Protein AF-A0A1I2QJT6-F1 (afdb_monomer)

Foldseek 3Di:
DPDAVLCVVVVVLVPDLALVVLLVVLLVCPPDDLSNLLSSLLSNLLSQLVVLQDPDQDVVSLVSSLVSLVVSLVSSCVSNVNPVSSNVNSVVLSVQLVVVQVVQDDPPDGTDHSVVSSVRSSVVSRVVSVVVVVVVVVVPD

Sequence (141 aa):
MKPLPHTTLVPELSACATWQEVCNFVDISRGAGTTAWTCAAQYAMVLAARNAVGTTNYFEDALQVVNSLARAKAEIDIVSWHANHVIAETQYLLRAAQDFLDQNTIACNEWPRPQEIADEVENIARRRAAGNLAVSTLKIR

Secondary structure (DSSP, 8-state):
-PPPHHHHHSGGGGG--SHHHHHHHHHHTTT--HHHHHHHHHHHHHHHHHHT--SS-SHHHHHHHHHHHHHHHHHHHHHTTT-HHHHHHHHHHHHHHHHHHHHH-BTTTB---HHHHHHHHHHHHHHHHHHHHHHHHHT--

pLDDT: mean 87.2, std 13.42, range [38.56, 98.56]

Radius of gyration: 15.17 Å; Cα contacts (8 Å, |Δi|>4): 174; chains: 1; bounding box: 45×30×40 Å

Nearest PDB structures (foldseek):
  6m7f-assembly1_A  TM=2.509E-01  e=6.867E+00  Streptomyces clavuligerus

Mean predicted aligned error: 5.65 Å

Structure (mmCIF, N/CA/C/O backbone):
data_AF-A0A1I2QJT6-F1
#
_entry.id   AF-A0A1I2QJT6-F1
#
loop_
_atom_site.group_PDB
_atom_site.id
_atom_site.type_symbol
_atom_site.label_atom_id
_atom_site.label_alt_id
_atom_site.label_comp_id
_atom_site.label_asym_id
_atom_site.label_entity_id
_atom_site.label_seq_id
_atom_site.p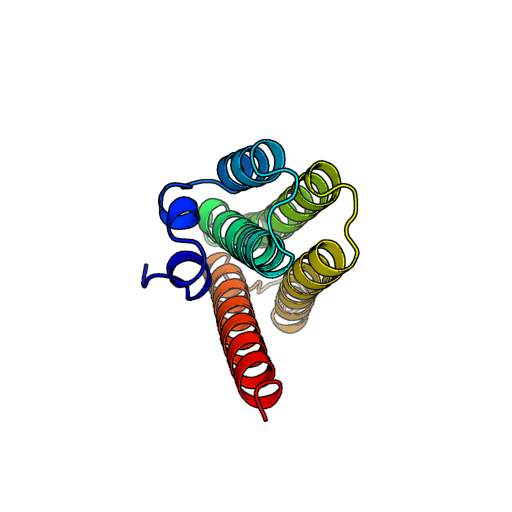dbx_PDB_ins_code
_atom_site.Cartn_x
_atom_site.Cartn_y
_atom_site.Cartn_z
_atom_site.occupancy
_atom_site.B_iso_or_equiv
_atom_site.auth_seq_id
_atom_site.auth_comp_id
_atom_site.auth_asym_id
_atom_site.auth_atom_id
_atom_site.pdbx_PDB_model_num
ATOM 1 N N . MET A 1 1 ? 10.801 8.427 10.732 1.00 55.34 1 MET A N 1
ATOM 2 C CA . MET A 1 1 ? 10.635 7.084 10.131 1.00 55.34 1 MET A CA 1
ATOM 3 C C . MET A 1 1 ? 12.010 6.581 9.710 1.00 55.34 1 MET A C 1
ATOM 5 O O . MET A 1 1 ? 12.756 7.365 9.135 1.00 55.34 1 MET A O 1
ATOM 9 N N . LYS A 1 2 ? 12.404 5.343 10.039 1.00 63.03 2 LYS A N 1
ATOM 10 C CA . LYS A 1 2 ? 13.669 4.792 9.513 1.00 63.03 2 LYS A CA 1
ATOM 11 C C . LYS A 1 2 ? 13.529 4.620 7.993 1.00 63.03 2 LYS A C 1
ATOM 13 O O . LYS A 1 2 ? 12.459 4.177 7.572 1.00 63.03 2 LYS A O 1
ATOM 18 N N . PRO A 1 3 ? 14.559 4.905 7.179 1.00 66.81 3 PRO A N 1
ATOM 19 C CA . PRO A 1 3 ? 14.480 4.686 5.738 1.00 66.81 3 PRO A CA 1
ATOM 20 C C . PRO A 1 3 ? 14.078 3.237 5.436 1.00 66.81 3 PRO A C 1
ATOM 22 O O . PRO A 1 3 ? 14.465 2.292 6.142 1.00 66.81 3 PRO A O 1
ATOM 25 N N . LEU A 1 4 ? 13.206 3.068 4.445 1.00 74.69 4 LEU A N 1
ATOM 26 C CA . LEU A 1 4 ? 12.780 1.749 3.997 1.00 74.69 4 LEU A CA 1
ATOM 27 C C . LEU A 1 4 ? 13.851 1.173 3.067 1.00 74.69 4 LEU A C 1
ATOM 29 O O . LEU A 1 4 ? 14.447 1.928 2.306 1.00 74.69 4 LEU A O 1
ATOM 33 N N . PRO A 1 5 ? 14.088 -0.149 3.064 1.00 74.75 5 PRO A N 1
ATOM 34 C CA . PRO A 1 5 ? 15.087 -0.744 2.174 1.00 74.75 5 PRO A CA 1
ATOM 35 C C . PRO A 1 5 ? 14.844 -0.395 0.694 1.00 74.75 5 PRO A C 1
ATOM 37 O O . PRO A 1 5 ? 15.789 -0.193 -0.061 1.00 74.75 5 PRO A O 1
ATOM 40 N N . HIS A 1 6 ? 13.576 -0.231 0.305 1.00 78.56 6 HIS A N 1
ATOM 41 C CA . HIS A 1 6 ? 13.148 0.206 -1.027 1.00 78.56 6 HIS A CA 1
ATOM 42 C C . HIS A 1 6 ? 13.781 1.535 -1.456 1.00 78.56 6 HIS A C 1
ATOM 44 O O . HIS A 1 6 ? 14.255 1.642 -2.582 1.00 78.56 6 HIS A O 1
ATOM 50 N N . THR A 1 7 ? 13.853 2.522 -0.554 1.00 72.44 7 THR A N 1
ATOM 51 C CA . THR A 1 7 ? 14.442 3.838 -0.853 1.00 72.44 7 THR A CA 1
ATOM 52 C C . THR A 1 7 ? 15.966 3.794 -0.895 1.00 72.44 7 THR A C 1
ATOM 54 O O . THR A 1 7 ? 16.595 4.738 -1.343 1.00 72.44 7 THR A O 1
ATOM 57 N N . THR A 1 8 ? 16.593 2.723 -0.407 1.00 78.25 8 THR A N 1
ATOM 58 C CA . THR A 1 8 ? 18.036 2.504 -0.578 1.00 78.25 8 THR A CA 1
ATOM 59 C C . THR A 1 8 ? 18.342 1.889 -1.943 1.00 78.25 8 THR A C 1
ATOM 61 O O . THR A 1 8 ? 19.376 2.193 -2.527 1.00 78.25 8 THR A O 1
ATOM 64 N N . LEU A 1 9 ? 17.446 1.041 -2.458 1.00 78.06 9 LEU A N 1
ATOM 65 C CA . LEU A 1 9 ? 17.585 0.408 -3.774 1.00 78.06 9 LEU A CA 1
ATOM 66 C C . LEU A 1 9 ? 17.176 1.330 -4.923 1.00 78.06 9 LEU A C 1
ATOM 68 O O . LEU A 1 9 ? 17.734 1.227 -6.011 1.00 78.06 9 LEU A O 1
ATOM 72 N N . VAL A 1 10 ? 16.216 2.219 -4.672 1.00 84.62 10 VAL A N 1
ATOM 73 C CA . VAL A 1 10 ? 15.754 3.249 -5.606 1.00 84.62 10 VAL A CA 1
ATOM 74 C C . VAL A 1 10 ? 15.732 4.584 -4.851 1.00 84.62 10 VAL A C 1
ATOM 76 O O . VAL A 1 10 ? 14.716 4.923 -4.234 1.00 84.62 10 VAL A O 1
ATOM 79 N N . PRO A 1 11 ? 16.862 5.313 -4.810 1.00 86.12 11 PRO A N 1
ATOM 80 C CA . PRO A 1 11 ? 17.005 6.551 -4.042 1.00 86.12 11 PRO A CA 1
ATOM 81 C C . PRO A 1 11 ? 15.946 7.609 -4.351 1.00 86.12 11 PRO A C 1
ATOM 83 O O . PRO A 1 11 ? 15.500 8.315 -3.449 1.00 86.12 11 PRO A O 1
ATOM 86 N N . GLU A 1 12 ? 15.496 7.684 -5.600 1.00 88.56 12 GLU A N 1
ATOM 87 C CA . GLU A 1 12 ? 14.498 8.637 -6.085 1.00 88.56 12 GLU A CA 1
ATOM 88 C C . GLU A 1 12 ? 13.152 8.486 -5.367 1.00 88.56 12 GLU A C 1
ATOM 90 O O . GLU A 1 12 ? 12.449 9.475 -5.163 1.00 88.56 12 GLU A O 1
ATOM 95 N N . LEU A 1 13 ? 12.820 7.276 -4.895 1.00 89.19 13 LEU A N 1
ATOM 96 C CA . LEU A 1 13 ? 11.604 7.049 -4.114 1.00 89.19 13 LEU A CA 1
ATOM 97 C C . LEU A 1 13 ? 11.608 7.839 -2.803 1.00 89.19 13 LEU A C 1
ATOM 99 O O . 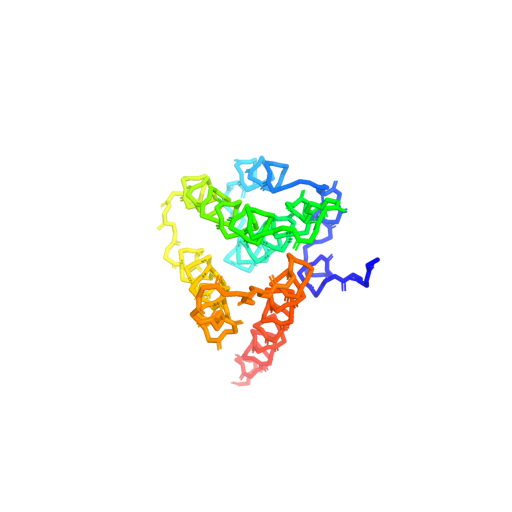LEU A 1 13 ? 10.542 8.207 -2.331 1.00 89.19 13 LEU A O 1
ATOM 103 N N . SER A 1 14 ? 12.773 8.149 -2.225 1.00 89.06 14 SER A N 1
ATOM 104 C CA . SER A 1 14 ? 12.848 8.919 -0.973 1.00 89.06 14 SER A CA 1
ATOM 105 C C . SER A 1 14 ? 12.305 10.348 -1.085 1.00 89.06 14 SER A C 1
ATOM 107 O O . SER A 1 14 ? 11.991 10.953 -0.061 1.00 89.06 14 SER A O 1
ATOM 109 N N . ALA A 1 15 ? 12.178 10.877 -2.308 1.00 90.81 15 ALA A N 1
ATOM 110 C CA . ALA A 1 15 ? 11.579 12.181 -2.564 1.00 90.81 15 ALA A CA 1
ATOM 111 C C . ALA A 1 15 ? 10.040 12.143 -2.566 1.00 90.81 15 ALA A C 1
ATOM 113 O O . ALA A 1 15 ? 9.420 13.200 -2.491 1.00 90.81 15 ALA A O 1
ATOM 114 N N . CYS A 1 16 ? 9.428 10.955 -2.647 1.00 93.88 16 CYS A N 1
ATOM 115 C CA . CYS A 1 16 ? 7.977 10.805 -2.646 1.00 93.88 16 CYS A CA 1
ATOM 116 C C . CYS A 1 16 ? 7.440 10.802 -1.205 1.00 93.88 16 CYS A C 1
ATOM 118 O O . CYS A 1 16 ? 7.783 9.935 -0.403 1.00 93.88 16 CYS A O 1
ATOM 120 N N . ALA A 1 17 ? 6.558 11.743 -0.886 1.00 94.75 17 ALA A N 1
ATOM 121 C CA . ALA A 1 17 ? 5.843 11.846 0.383 1.00 94.75 17 ALA A CA 1
ATOM 122 C C . ALA A 1 17 ? 4.455 11.181 0.341 1.00 94.75 17 ALA A C 1
ATOM 124 O O . ALA A 1 17 ? 3.880 10.865 1.386 1.00 94.75 17 ALA A O 1
ATOM 125 N N . THR A 1 18 ? 3.906 10.957 -0.855 1.00 96.56 18 THR A N 1
ATOM 126 C CA . THR A 1 18 ? 2.579 10.356 -1.059 1.00 96.56 18 THR A CA 1
ATOM 127 C C . THR A 1 18 ? 2.631 9.182 -2.034 1.00 96.56 18 THR A C 1
ATOM 129 O O . THR A 1 18 ? 3.538 9.085 -2.861 1.00 96.56 18 THR A O 1
ATOM 132 N N . TRP A 1 19 ? 1.658 8.266 -1.969 1.00 96.38 19 TRP A N 1
ATOM 133 C CA . TRP A 1 19 ? 1.608 7.166 -2.940 1.00 96.38 19 TRP A CA 1
ATOM 134 C C . TRP A 1 19 ? 1.320 7.666 -4.358 1.00 96.38 19 TRP A C 1
ATOM 136 O O . TRP A 1 19 ? 1.742 7.037 -5.324 1.00 96.38 19 TRP A O 1
ATOM 146 N N . GLN A 1 20 ? 0.626 8.798 -4.491 1.00 97.62 20 GLN A N 1
ATOM 147 C CA . GLN A 1 20 ? 0.338 9.438 -5.770 1.00 97.62 20 GLN A CA 1
ATOM 148 C C . GLN A 1 20 ? 1.629 9.926 -6.430 1.00 97.62 20 GLN A C 1
ATOM 150 O O . GLN A 1 20 ? 1.819 9.739 -7.629 1.00 97.62 20 GLN A O 1
ATOM 155 N N . GLU A 1 21 ? 2.559 10.481 -5.649 1.00 96.94 21 GLU A N 1
ATOM 156 C CA . GLU A 1 21 ? 3.895 10.829 -6.142 1.00 96.94 21 GLU A CA 1
ATOM 157 C C . GLU A 1 21 ? 4.676 9.593 -6.593 1.00 96.94 21 GLU A C 1
ATOM 159 O O . GLU A 1 21 ? 5.336 9.636 -7.629 1.00 96.94 21 GLU A O 1
ATOM 164 N N . VAL A 1 22 ? 4.534 8.463 -5.891 1.00 96.06 22 VAL A N 1
ATOM 165 C CA . VAL A 1 22 ? 5.117 7.191 -6.346 1.00 96.06 22 VAL A CA 1
ATOM 166 C C . VAL A 1 22 ? 4.472 6.718 -7.653 1.00 96.06 22 VAL A C 1
ATOM 168 O O . VAL A 1 22 ? 5.175 6.236 -8.539 1.00 96.06 22 VAL A O 1
ATOM 171 N N . CYS A 1 23 ? 3.158 6.884 -7.822 1.00 95.88 23 CYS A N 1
ATOM 172 C CA . CYS A 1 23 ? 2.481 6.560 -9.079 1.00 95.88 23 CYS A CA 1
ATOM 173 C C . CYS A 1 23 ? 2.993 7.435 -10.230 1.00 95.88 23 CYS A C 1
ATOM 175 O O . CYS A 1 23 ? 3.297 6.911 -11.300 1.00 95.88 23 CYS A O 1
ATOM 177 N N . ASN A 1 24 ? 3.184 8.735 -9.990 1.00 95.38 24 ASN A N 1
ATOM 178 C CA . ASN A 1 24 ? 3.807 9.637 -10.959 1.00 95.38 24 ASN A CA 1
ATOM 179 C C . ASN A 1 24 ? 5.236 9.192 -11.293 1.00 95.38 24 ASN A C 1
ATOM 181 O O . ASN A 1 24 ? 5.600 9.156 -12.464 1.00 95.38 24 ASN A O 1
ATOM 185 N N . PHE A 1 25 ? 6.030 8.800 -10.289 1.00 94.12 25 PHE A N 1
ATOM 186 C CA . PHE A 1 25 ? 7.371 8.251 -10.494 1.00 94.12 25 PHE A CA 1
ATOM 187 C C . PHE A 1 25 ? 7.352 7.002 -11.389 1.00 94.12 25 PHE A C 1
ATOM 189 O O . PHE A 1 25 ? 8.167 6.899 -12.305 1.00 94.12 25 PHE A O 1
ATOM 196 N N . VAL A 1 26 ? 6.425 6.065 -11.162 1.00 93.06 26 VAL A N 1
ATOM 197 C CA . VAL A 1 26 ? 6.278 4.858 -11.995 1.00 93.06 26 VAL A CA 1
ATOM 198 C C . VAL A 1 26 ? 5.880 5.228 -13.425 1.00 93.06 26 VAL A C 1
ATOM 200 O O . VAL A 1 26 ? 6.457 4.689 -14.370 1.00 93.06 26 VAL A O 1
ATOM 203 N N . ASP A 1 27 ? 4.959 6.179 -13.588 1.00 91.88 27 ASP A N 1
ATOM 204 C CA . ASP A 1 27 ? 4.466 6.601 -14.899 1.00 91.88 27 ASP A CA 1
ATOM 205 C C . ASP A 1 27 ? 5.536 7.308 -15.749 1.00 91.88 27 ASP A C 1
ATOM 207 O O . ASP A 1 27 ? 5.614 7.087 -16.957 1.00 91.88 27 ASP A O 1
ATOM 211 N N . ILE A 1 28 ? 6.412 8.111 -15.135 1.00 90.88 28 ILE A N 1
ATOM 212 C CA . ILE A 1 28 ? 7.544 8.730 -15.847 1.00 90.88 28 ILE A CA 1
ATOM 213 C C . ILE A 1 28 ? 8.714 7.757 -16.043 1.00 90.88 28 ILE A C 1
ATOM 215 O O . ILE A 1 28 ? 9.461 7.880 -17.011 1.00 90.88 28 ILE A O 1
ATOM 219 N N . SER A 1 29 ? 8.858 6.759 -15.166 1.00 84.69 29 SER A N 1
ATOM 220 C CA . SER A 1 29 ? 9.927 5.750 -15.209 1.00 84.69 29 SER A CA 1
ATOM 221 C C . SER A 1 29 ? 9.521 4.512 -16.014 1.00 84.69 29 SER A C 1
ATOM 223 O O . SER A 1 29 ? 9.891 3.379 -15.681 1.00 84.69 29 SER A O 1
ATOM 225 N N . ARG A 1 30 ? 8.731 4.704 -17.078 1.00 77.88 30 ARG A N 1
ATOM 226 C CA . ARG A 1 30 ? 8.319 3.628 -17.988 1.00 77.88 30 ARG A CA 1
ATOM 227 C C . ARG A 1 30 ? 9.555 2.924 -18.553 1.00 77.88 30 ARG A C 1
ATOM 229 O O . ARG A 1 30 ? 10.436 3.556 -19.127 1.00 77.88 30 ARG A O 1
ATOM 236 N N . GLY A 1 31 ? 9.613 1.603 -18.385 1.00 72.25 31 GLY A N 1
ATOM 237 C CA . GLY A 1 31 ? 10.761 0.785 -18.790 1.00 72.25 31 GLY A CA 1
ATOM 238 C C . GLY A 1 31 ? 11.852 0.629 -17.726 1.00 72.25 31 GLY A C 1
ATOM 239 O O . GLY A 1 31 ? 12.856 -0.031 -17.994 1.00 72.25 31 GLY A O 1
ATOM 240 N N . ALA A 1 32 ? 11.669 1.176 -16.519 1.00 79.94 32 ALA A N 1
ATOM 241 C CA . ALA A 1 32 ? 12.524 0.835 -15.389 1.00 79.94 32 ALA A CA 1
ATOM 242 C C . ALA A 1 32 ? 12.449 -0.670 -15.072 1.00 79.94 32 ALA A C 1
ATOM 244 O O . ALA A 1 32 ? 11.459 -1.350 -15.351 1.00 79.94 32 ALA A O 1
ATOM 245 N N . GLY A 1 33 ? 13.525 -1.208 -14.497 1.00 82.19 33 GLY A N 1
ATOM 246 C CA . GLY A 1 33 ? 13.616 -2.634 -14.200 1.00 82.19 33 GLY A CA 1
ATOM 247 C C . GLY A 1 33 ? 12.581 -3.097 -13.170 1.00 82.19 33 GLY A C 1
ATOM 248 O O . GLY A 1 33 ? 12.140 -2.329 -12.315 1.00 82.19 33 GLY A O 1
ATOM 249 N N . THR A 1 34 ? 12.269 -4.396 -13.188 1.00 87.88 34 THR A N 1
ATOM 250 C CA . THR A 1 34 ? 11.338 -5.067 -12.258 1.00 87.88 34 THR A CA 1
ATOM 251 C C . THR A 1 34 ? 11.585 -4.707 -10.789 1.00 87.88 34 THR A C 1
ATOM 253 O O . THR A 1 34 ? 10.638 -4.523 -10.026 1.00 87.88 34 THR A O 1
ATOM 256 N N . THR A 1 35 ? 12.851 -4.568 -10.383 1.00 88.06 35 THR A N 1
ATOM 257 C CA . THR A 1 35 ? 13.225 -4.177 -9.016 1.00 88.06 35 THR A CA 1
ATOM 258 C C . THR A 1 35 ? 12.705 -2.791 -8.653 1.00 88.06 35 THR A C 1
ATOM 260 O O . THR A 1 35 ? 12.198 -2.612 -7.548 1.00 88.06 35 THR A O 1
ATOM 263 N N . ALA A 1 36 ? 12.792 -1.824 -9.570 1.00 89.94 36 ALA A N 1
ATOM 264 C CA . ALA A 1 36 ? 12.375 -0.455 -9.304 1.00 89.94 36 ALA A CA 1
ATOM 265 C C . ALA A 1 36 ? 10.860 -0.367 -9.108 1.00 89.94 36 ALA A C 1
ATOM 267 O O . ALA A 1 36 ? 10.395 0.216 -8.133 1.00 89.94 36 ALA A O 1
ATOM 268 N N . TRP A 1 37 ? 10.097 -1.030 -9.977 1.00 93.25 37 TRP A N 1
ATOM 269 C CA . TRP A 1 37 ? 8.639 -1.089 -9.869 1.00 93.25 37 TRP A CA 1
ATOM 270 C C . TRP A 1 37 ? 8.166 -1.885 -8.651 1.00 93.25 37 TRP A C 1
ATOM 272 O O . TRP A 1 37 ? 7.219 -1.475 -7.989 1.00 93.25 37 TRP A O 1
ATOM 282 N N . THR A 1 38 ? 8.861 -2.966 -8.288 1.00 92.81 38 THR A N 1
ATOM 283 C CA . THR A 1 38 ? 8.592 -3.707 -7.042 1.00 92.81 38 THR A CA 1
ATOM 284 C C . THR A 1 38 ? 8.822 -2.826 -5.812 1.00 92.81 38 THR A C 1
ATOM 286 O O . THR A 1 38 ? 7.971 -2.761 -4.926 1.00 92.81 38 THR A O 1
ATOM 289 N N . CYS A 1 39 ? 9.941 -2.095 -5.776 1.00 92.69 39 CYS A N 1
ATOM 290 C CA . CYS A 1 39 ? 10.245 -1.168 -4.687 1.00 92.69 39 CYS A CA 1
ATOM 291 C C . CYS A 1 39 ? 9.226 -0.026 -4.615 1.00 92.69 39 CYS A C 1
ATOM 293 O O . CYS A 1 39 ? 8.786 0.322 -3.521 1.00 92.69 39 CYS A O 1
ATOM 295 N N . ALA A 1 40 ? 8.822 0.521 -5.765 1.00 94.56 40 ALA A N 1
ATOM 296 C CA . ALA A 1 40 ? 7.791 1.547 -5.856 1.00 94.56 40 ALA A CA 1
ATOM 297 C C . ALA A 1 40 ? 6.444 1.027 -5.332 1.00 94.56 40 ALA A C 1
ATOM 299 O O . ALA A 1 40 ? 5.829 1.677 -4.494 1.00 94.56 40 ALA A O 1
ATOM 300 N N . ALA A 1 41 ? 6.033 -0.178 -5.735 1.00 95.94 41 ALA A N 1
ATOM 301 C CA . ALA A 1 41 ? 4.815 -0.830 -5.260 1.00 95.94 41 ALA A CA 1
ATOM 302 C C . ALA A 1 41 ? 4.786 -0.960 -3.734 1.00 95.94 41 ALA A C 1
ATOM 304 O O . ALA A 1 41 ? 3.846 -0.519 -3.074 1.00 95.94 41 ALA A O 1
ATOM 305 N N . GLN A 1 42 ? 5.852 -1.513 -3.159 1.00 95.75 42 GLN A N 1
ATOM 306 C CA . GLN A 1 42 ? 5.968 -1.696 -1.716 1.00 95.75 42 GLN A CA 1
ATOM 307 C C . GLN A 1 42 ? 5.996 -0.352 -0.977 1.00 95.75 42 GLN A C 1
ATOM 309 O O . GLN A 1 42 ? 5.335 -0.194 0.049 1.00 95.75 42 GLN A O 1
ATOM 314 N N . TYR A 1 43 ? 6.721 0.637 -1.505 1.00 95.94 43 TYR A N 1
ATOM 315 C CA . TYR A 1 43 ? 6.826 1.957 -0.890 1.00 95.94 43 TYR A CA 1
ATOM 316 C C . TYR A 1 43 ? 5.512 2.747 -0.948 1.00 95.94 43 TYR A C 1
ATOM 318 O O . TYR A 1 43 ? 5.105 3.308 0.069 1.00 95.94 43 TYR A O 1
ATOM 326 N N . ALA A 1 44 ? 4.805 2.719 -2.082 1.00 97.25 44 ALA A N 1
ATOM 327 C CA . ALA A 1 44 ? 3.485 3.327 -2.241 1.00 97.25 44 ALA A CA 1
ATOM 328 C C . ALA A 1 44 ? 2.487 2.787 -1.211 1.00 97.25 44 ALA A C 1
ATOM 330 O O . ALA A 1 44 ? 1.793 3.565 -0.562 1.00 97.25 44 ALA A O 1
ATOM 331 N N . MET A 1 45 ? 2.463 1.467 -1.003 1.00 98.06 45 MET A N 1
ATOM 332 C CA . MET A 1 45 ? 1.588 0.840 -0.010 1.00 98.06 45 MET A CA 1
ATOM 333 C C . MET A 1 45 ? 1.938 1.271 1.421 1.00 98.06 45 MET A C 1
ATOM 335 O O . MET A 1 45 ? 1.037 1.543 2.211 1.00 98.06 45 MET A O 1
ATOM 339 N N . VAL A 1 46 ? 3.225 1.406 1.767 1.00 97.38 46 VAL A N 1
ATOM 340 C CA . VAL A 1 46 ? 3.600 1.923 3.095 1.00 97.38 46 VAL A CA 1
ATOM 341 C C . VAL A 1 46 ? 3.176 3.382 3.261 1.00 97.38 46 VAL A C 1
ATOM 343 O O . VAL A 1 46 ? 2.571 3.714 4.279 1.00 97.38 46 VAL A O 1
ATOM 346 N N . LEU A 1 47 ? 3.435 4.247 2.276 1.00 97.06 47 LEU A N 1
ATOM 347 C CA . LEU A 1 47 ? 2.976 5.641 2.321 1.00 97.06 47 LEU A CA 1
ATOM 348 C C . LEU A 1 47 ? 1.452 5.721 2.447 1.00 97.06 47 LEU A C 1
ATOM 350 O O . LEU A 1 47 ? 0.943 6.555 3.193 1.00 97.06 47 LEU A O 1
ATOM 354 N N . ALA A 1 48 ? 0.726 4.815 1.789 1.00 97.88 48 ALA A N 1
ATOM 355 C CA . ALA A 1 48 ? -0.721 4.737 1.889 1.00 97.88 48 ALA A CA 1
ATOM 356 C C . ALA A 1 48 ? -1.234 4.390 3.270 1.00 97.88 48 ALA A C 1
ATOM 358 O O . ALA A 1 48 ? -2.139 5.063 3.769 1.00 97.88 48 ALA A O 1
ATOM 359 N N . ALA A 1 49 ? -0.632 3.400 3.917 1.00 97.06 49 ALA A N 1
ATOM 360 C CA . ALA A 1 49 ? -1.002 3.094 5.283 1.00 97.06 49 ALA A CA 1
ATOM 361 C C . ALA A 1 49 ? -0.655 4.253 6.229 1.00 97.06 49 ALA A C 1
ATOM 363 O O . ALA A 1 49 ? -1.490 4.675 7.022 1.00 97.06 49 ALA A O 1
ATOM 364 N N . ARG A 1 50 ? 0.561 4.802 6.113 1.00 95.38 50 ARG A N 1
ATOM 365 C CA . ARG A 1 50 ? 1.085 5.843 7.009 1.00 95.38 50 ARG A CA 1
ATOM 366 C C . ARG A 1 50 ? 0.312 7.151 6.924 1.00 95.38 50 ARG A C 1
ATOM 368 O O . ARG A 1 50 ? -0.044 7.704 7.958 1.00 95.38 50 ARG A O 1
ATOM 375 N N . ASN A 1 51 ? 0.016 7.616 5.716 1.00 95.38 51 ASN A N 1
ATOM 376 C CA . ASN A 1 51 ? -0.686 8.883 5.515 1.00 95.38 51 ASN A CA 1
ATOM 377 C C . ASN A 1 51 ? -2.187 8.786 5.829 1.00 95.38 51 ASN A C 1
ATOM 379 O O . ASN A 1 51 ? -2.851 9.814 5.932 1.00 95.38 51 ASN A O 1
ATOM 383 N N . ALA A 1 52 ? -2.724 7.571 5.974 1.00 95.12 52 ALA A N 1
ATOM 384 C CA . ALA A 1 52 ? -4.113 7.331 6.350 1.00 95.12 52 ALA A CA 1
ATOM 385 C C . ALA A 1 52 ? -4.317 7.096 7.852 1.00 95.12 52 ALA A C 1
ATOM 387 O O . ALA A 1 52 ? -5.459 6.917 8.271 1.00 95.12 52 ALA A O 1
ATOM 388 N N . VAL A 1 53 ? -3.248 7.101 8.658 1.00 93.06 53 VAL A N 1
ATOM 389 C CA . VAL A 1 53 ? -3.364 7.061 10.119 1.00 93.06 53 VAL A CA 1
ATOM 390 C C . VAL A 1 53 ? -4.070 8.339 10.572 1.00 93.06 53 VAL A C 1
ATOM 392 O O . VAL A 1 53 ? -3.500 9.430 10.530 1.00 93.06 53 VAL A O 1
ATOM 395 N N . GLY A 1 54 ? -5.334 8.191 10.966 1.00 81.94 54 GLY A N 1
ATOM 396 C CA . GLY A 1 54 ? -6.129 9.264 11.547 1.00 81.94 54 GLY A CA 1
ATOM 397 C C . GLY A 1 54 ? -5.584 9.723 12.899 1.00 81.94 54 GLY A C 1
ATOM 398 O O . GLY A 1 54 ? -4.671 9.133 13.479 1.00 81.94 54 GLY A O 1
ATOM 399 N N . THR A 1 55 ? -6.147 10.812 13.414 1.00 76.62 55 THR A N 1
ATOM 400 C CA . THR A 1 55 ? -5.792 11.351 14.736 1.00 76.62 55 THR A CA 1
ATOM 401 C C . THR A 1 55 ? -6.648 10.774 15.858 1.00 76.62 55 THR A C 1
ATOM 403 O O . THR A 1 55 ? -6.391 11.065 17.029 1.00 76.62 55 THR A O 1
ATOM 406 N N . THR A 1 56 ? -7.667 9.979 15.526 1.00 74.69 56 THR A N 1
ATOM 407 C CA . THR A 1 56 ? -8.575 9.385 16.500 1.00 74.69 56 THR A CA 1
ATOM 408 C C . THR A 1 56 ? -8.295 7.890 16.654 1.00 74.69 56 THR A C 1
ATOM 410 O O . THR A 1 56 ? -7.535 7.286 15.901 1.00 74.69 56 THR A O 1
ATOM 413 N N . ASN A 1 57 ? -8.881 7.287 17.686 1.00 71.25 57 ASN A N 1
ATOM 414 C CA . ASN A 1 57 ? -8.814 5.841 17.909 1.00 71.25 57 ASN A CA 1
ATOM 415 C C . ASN A 1 57 ? -10.163 5.172 17.609 1.00 71.25 57 ASN A C 1
ATOM 417 O O . ASN A 1 57 ? -10.477 4.138 18.196 1.00 71.25 57 ASN A O 1
ATOM 421 N N . TYR A 1 58 ? -10.987 5.790 16.761 1.00 80.50 58 TYR A N 1
ATOM 422 C CA . TYR A 1 58 ? -12.262 5.213 16.354 1.00 80.50 58 TYR A CA 1
ATOM 423 C C . TYR A 1 58 ? -12.067 4.162 15.254 1.00 80.50 58 TYR A C 1
ATOM 425 O O . TYR A 1 58 ? -11.065 4.158 14.535 1.00 80.50 58 TYR A O 1
ATOM 433 N N . PHE A 1 59 ? -13.027 3.244 15.137 1.00 81.25 59 PHE A N 1
ATOM 434 C CA . PHE A 1 59 ? -12.948 2.118 14.203 1.00 81.25 59 PHE A CA 1
ATOM 435 C C . PHE A 1 59 ? -12.924 2.577 12.737 1.00 81.25 59 PHE A C 1
ATOM 437 O O . PHE A 1 59 ? -12.327 1.919 11.884 1.00 81.25 59 PHE A O 1
ATOM 444 N N . GLU A 1 60 ? -13.530 3.727 12.435 1.00 84.94 60 GLU A N 1
ATOM 445 C CA . GLU A 1 60 ? -13.516 4.330 11.106 1.00 84.94 60 GLU A CA 1
ATOM 446 C C . GLU A 1 60 ? -12.095 4.654 10.637 1.00 84.94 60 GLU A C 1
ATOM 448 O O . GLU A 1 60 ? -11.793 4.466 9.457 1.00 84.94 60 GLU A O 1
ATOM 453 N N . ASP A 1 61 ? -11.200 5.048 11.546 1.00 87.38 61 ASP A N 1
ATOM 454 C CA . ASP A 1 61 ? -9.811 5.351 11.198 1.00 87.38 61 ASP A CA 1
ATOM 455 C C . ASP A 1 61 ? -9.041 4.063 10.849 1.00 87.38 61 ASP A C 1
ATOM 457 O O . ASP A 1 61 ? -8.186 4.063 9.962 1.00 87.38 61 ASP A O 1
ATOM 461 N N . ALA A 1 62 ? -9.367 2.934 11.490 1.00 90.69 62 ALA A N 1
ATOM 462 C CA . ALA A 1 62 ? -8.784 1.632 11.160 1.00 90.69 62 ALA A CA 1
ATOM 463 C C . ALA A 1 62 ? -9.214 1.182 9.752 1.00 90.69 62 ALA A C 1
ATOM 465 O O . ALA A 1 62 ? -8.386 0.782 8.926 1.00 90.69 62 ALA A O 1
ATOM 466 N N . LEU A 1 63 ? -10.505 1.337 9.439 1.00 92.19 63 LEU A N 1
ATOM 467 C CA . LEU A 1 63 ? -11.036 1.104 8.095 1.00 92.19 63 LEU A CA 1
ATOM 468 C C . LEU A 1 63 ? -10.424 2.057 7.063 1.00 92.19 63 LEU A C 1
ATOM 470 O O . LEU A 1 63 ? -10.178 1.658 5.923 1.00 92.19 63 LEU A O 1
ATOM 474 N N . GLN A 1 64 ? -10.149 3.306 7.439 1.00 94.81 64 GLN A N 1
ATOM 475 C CA . GLN A 1 64 ? -9.551 4.294 6.548 1.00 94.81 64 GLN A CA 1
ATOM 476 C C . GLN A 1 64 ? -8.154 3.879 6.073 1.00 94.81 64 GLN A C 1
ATOM 478 O O . GLN A 1 64 ? -7.849 4.059 4.892 1.00 94.81 64 GLN A O 1
ATOM 483 N N . VAL A 1 65 ? -7.345 3.248 6.930 1.00 96.44 65 VAL A N 1
ATOM 484 C CA . VAL A 1 65 ? -6.033 2.696 6.545 1.00 96.44 65 VAL A CA 1
ATOM 485 C C . VAL A 1 65 ? -6.179 1.595 5.488 1.00 96.44 65 VAL A C 1
ATOM 487 O O . VAL A 1 65 ? -5.497 1.627 4.462 1.00 96.44 65 VAL A O 1
ATOM 490 N N . VAL A 1 66 ? -7.104 0.650 5.673 1.00 96.56 66 VAL A N 1
ATOM 491 C CA . VAL A 1 66 ? -7.321 -0.441 4.703 1.00 96.56 66 VAL A CA 1
ATOM 492 C C . VAL A 1 66 ? -7.918 0.074 3.388 1.00 96.56 66 VAL A C 1
ATOM 494 O O . VAL A 1 66 ? -7.486 -0.327 2.305 1.00 96.56 66 VAL A O 1
ATOM 497 N N . ASN A 1 67 ? -8.854 1.021 3.452 1.00 97.50 67 ASN A N 1
ATOM 498 C CA . ASN A 1 67 ? -9.430 1.666 2.269 1.00 97.50 67 ASN A CA 1
ATOM 499 C C . ASN A 1 67 ? -8.385 2.461 1.477 1.00 97.50 67 ASN A C 1
ATOM 501 O O . ASN A 1 67 ? -8.388 2.456 0.245 1.00 97.50 67 ASN A O 1
ATOM 505 N N . SER A 1 68 ? -7.482 3.133 2.185 1.00 98.12 68 SER A N 1
ATOM 506 C CA . SER A 1 68 ? -6.340 3.837 1.613 1.00 98.12 68 SER A CA 1
ATOM 507 C C . SER A 1 68 ? -5.421 2.887 0.834 1.00 98.12 68 SER A C 1
ATOM 509 O O . SER A 1 68 ? -5.121 3.132 -0.336 1.00 98.12 68 SER A O 1
ATOM 511 N N . LEU A 1 69 ? -5.077 1.737 1.422 1.00 98.25 69 LEU A N 1
ATOM 512 C CA . LEU A 1 69 ? -4.299 0.686 0.757 1.00 98.25 69 LEU A CA 1
ATOM 513 C C . LEU A 1 69 ? -4.994 0.138 -0.493 1.00 98.25 69 LEU A C 1
ATOM 515 O O . LEU A 1 69 ? -4.341 -0.079 -1.512 1.00 98.25 69 LEU A O 1
ATOM 519 N N . ALA A 1 70 ? -6.312 -0.069 -0.445 1.00 98.56 70 ALA A N 1
ATOM 520 C CA . ALA A 1 70 ? -7.074 -0.541 -1.599 1.00 98.56 70 ALA A CA 1
ATOM 521 C C . ALA A 1 70 ? -7.032 0.456 -2.772 1.00 98.56 70 ALA A C 1
ATOM 523 O O . ALA A 1 70 ? -6.873 0.045 -3.923 1.00 98.56 70 ALA A O 1
ATOM 524 N N . ARG A 1 71 ? -7.112 1.764 -2.484 1.00 98.56 71 ARG A N 1
ATOM 525 C CA . ARG A 1 71 ? -6.973 2.827 -3.495 1.00 98.56 71 ARG A CA 1
ATOM 526 C C . ARG A 1 71 ? -5.563 2.869 -4.074 1.00 98.56 71 ARG A C 1
ATOM 528 O O . ARG A 1 71 ? -5.415 2.827 -5.292 1.00 98.56 71 ARG A O 1
ATOM 535 N N . ALA A 1 72 ? -4.546 2.875 -3.213 1.00 98.38 72 ALA A N 1
ATOM 536 C CA . ALA A 1 72 ? -3.150 2.881 -3.637 1.00 98.38 72 ALA A CA 1
ATOM 537 C C . ALA A 1 72 ? -2.817 1.670 -4.519 1.00 98.38 72 ALA A C 1
ATOM 539 O O . ALA A 1 72 ? -2.188 1.830 -5.562 1.00 98.38 72 ALA A O 1
ATOM 540 N N . LYS A 1 73 ? -3.304 0.473 -4.153 1.00 98.38 73 LYS A N 1
ATOM 541 C CA . LYS A 1 73 ? -3.191 -0.734 -4.982 1.00 98.38 73 LYS A CA 1
ATOM 542 C C . LYS A 1 73 ? -3.799 -0.526 -6.368 1.00 98.38 73 LYS A C 1
ATOM 544 O O . LYS A 1 73 ? -3.142 -0.822 -7.359 1.00 98.38 73 LYS A O 1
ATOM 549 N N . ALA A 1 74 ? -5.040 -0.051 -6.443 1.00 98.50 74 ALA A N 1
ATOM 550 C CA . ALA A 1 74 ? -5.714 0.128 -7.725 1.00 98.50 74 ALA A CA 1
ATOM 551 C C . ALA A 1 74 ? -4.952 1.110 -8.631 1.00 98.50 74 ALA A C 1
ATOM 553 O O . ALA A 1 74 ? -4.713 0.806 -9.797 1.00 98.50 74 ALA A O 1
ATOM 554 N N . GLU A 1 75 ? -4.525 2.252 -8.091 1.00 98.00 75 GLU A N 1
ATOM 555 C CA . GLU A 1 75 ? -3.791 3.272 -8.848 1.00 98.00 75 GLU A CA 1
ATOM 556 C C . GLU A 1 75 ? -2.432 2.763 -9.340 1.00 98.00 75 GLU A C 1
ATOM 558 O O . GLU A 1 75 ? -2.114 2.912 -10.522 1.00 98.00 75 GLU A O 1
ATOM 563 N N . ILE A 1 76 ? -1.649 2.106 -8.475 1.00 96.62 76 ILE A N 1
ATOM 564 C CA . ILE A 1 76 ? -0.325 1.617 -8.868 1.00 96.62 76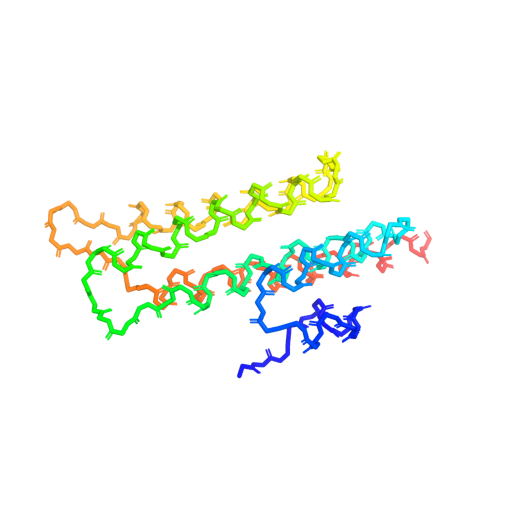 ILE A CA 1
ATOM 565 C C . ILE A 1 76 ? -0.398 0.437 -9.840 1.00 96.62 76 ILE A C 1
ATOM 567 O O . ILE A 1 76 ? 0.421 0.337 -10.755 1.00 96.62 76 ILE A O 1
ATOM 571 N N . ASP A 1 77 ? -1.402 -0.431 -9.693 1.00 96.75 77 ASP A N 1
ATOM 572 C CA . ASP A 1 77 ? -1.665 -1.507 -10.645 1.00 96.75 77 ASP A CA 1
ATOM 573 C C . ASP A 1 77 ? -2.015 -0.915 -12.026 1.00 96.75 77 ASP A C 1
ATOM 575 O O . ASP A 1 77 ? -1.549 -1.433 -13.036 1.00 96.75 77 ASP A O 1
ATOM 579 N N . ILE A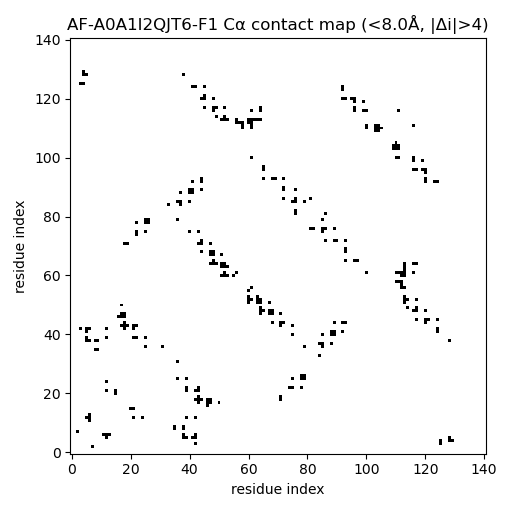 1 78 ? -2.758 0.198 -12.091 1.00 96.19 78 ILE A N 1
ATOM 580 C CA . ILE A 1 78 ? -3.077 0.890 -13.353 1.00 96.19 78 ILE A CA 1
ATOM 581 C C . ILE A 1 78 ? -1.819 1.501 -13.988 1.00 96.19 78 ILE A C 1
ATOM 583 O O . ILE A 1 78 ? -1.534 1.222 -15.156 1.00 96.19 78 ILE A O 1
ATOM 587 N N . VAL A 1 79 ? -1.046 2.312 -13.253 1.00 95.50 79 VAL A N 1
ATOM 588 C CA . VAL A 1 79 ? 0.126 3.003 -13.839 1.00 95.50 79 VAL A CA 1
ATOM 589 C C . VAL A 1 79 ? 1.270 2.049 -14.191 1.00 95.50 79 VAL A C 1
ATOM 591 O O . VAL A 1 79 ? 2.077 2.352 -15.063 1.00 95.50 79 VAL A O 1
ATOM 594 N N . SER A 1 80 ? 1.312 0.865 -13.572 1.00 94.44 80 SER A N 1
ATOM 595 C CA . SER A 1 80 ? 2.242 -0.217 -13.927 1.00 94.44 80 SER A CA 1
ATOM 596 C C . SER A 1 80 ? 1.711 -1.163 -15.013 1.00 94.44 80 SER A C 1
ATOM 598 O O . SER A 1 80 ? 2.308 -2.214 -15.256 1.00 94.44 80 SER A O 1
ATOM 600 N N . TRP A 1 81 ? 0.587 -0.824 -15.656 1.00 93.75 81 TRP A N 1
ATOM 601 C CA . TRP A 1 81 ? -0.079 -1.634 -16.687 1.00 93.75 81 TRP A CA 1
ATOM 602 C C . TRP A 1 81 ? -0.364 -3.065 -16.246 1.00 93.75 81 TRP A C 1
ATOM 604 O O . TRP A 1 81 ? -0.192 -4.020 -17.006 1.00 93.75 81 TRP A O 1
ATOM 614 N N . HIS A 1 82 ? -0.790 -3.215 -14.998 1.00 94.88 82 HIS A N 1
ATOM 615 C CA . HIS A 1 82 ? -1.126 -4.498 -14.406 1.00 94.88 82 HIS A CA 1
ATOM 616 C C . HIS A 1 82 ? 0.040 -5.494 -14.467 1.00 94.88 82 HIS A C 1
ATOM 618 O O . HIS A 1 82 ? -0.160 -6.699 -14.627 1.00 94.88 82 HIS A O 1
ATOM 624 N N . ALA A 1 83 ? 1.279 -5.007 -14.335 1.00 94.38 83 ALA A N 1
ATOM 625 C CA . ALA A 1 83 ? 2.445 -5.873 -14.287 1.00 94.38 83 ALA A CA 1
ATOM 626 C C . ALA A 1 83 ? 2.313 -6.884 -13.135 1.00 94.38 83 ALA A C 1
ATOM 628 O O . ALA A 1 83 ? 2.203 -6.511 -11.967 1.00 94.38 83 ALA A O 1
AT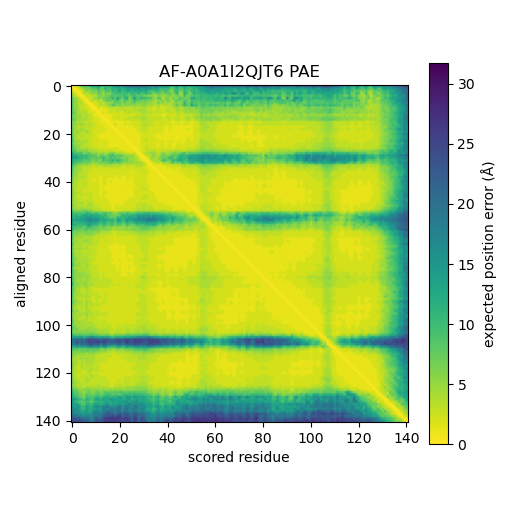OM 629 N N . ASN A 1 84 ? 2.383 -8.181 -13.454 1.00 94.88 84 ASN A N 1
ATOM 630 C CA . ASN A 1 84 ? 2.120 -9.261 -12.491 1.00 94.88 84 ASN A CA 1
ATOM 631 C C . ASN A 1 84 ? 2.952 -9.165 -11.203 1.00 94.88 84 ASN A C 1
ATOM 633 O O . ASN A 1 84 ? 2.451 -9.464 -10.122 1.00 94.88 84 ASN A O 1
ATOM 637 N N . HIS A 1 85 ? 4.217 -8.747 -11.303 1.00 92.56 85 HIS A N 1
ATOM 638 C CA . HIS A 1 85 ? 5.087 -8.600 -10.135 1.00 92.56 85 HIS A CA 1
ATOM 639 C C . HIS A 1 85 ? 4.662 -7.433 -9.229 1.00 92.56 85 HIS A C 1
ATOM 641 O O . HIS A 1 85 ? 4.784 -7.551 -8.016 1.00 92.56 85 HIS A O 1
ATOM 647 N N . VAL A 1 86 ? 4.111 -6.348 -9.786 1.00 95.38 86 VAL A N 1
ATOM 648 C CA . VAL A 1 86 ? 3.538 -5.239 -9.005 1.00 95.38 86 VAL A CA 1
ATOM 649 C C . VAL A 1 86 ? 2.248 -5.692 -8.328 1.00 95.38 86 VAL A C 1
ATOM 651 O O . VAL A 1 86 ? 2.130 -5.561 -7.111 1.00 95.38 86 VAL A O 1
ATOM 654 N N . ILE A 1 87 ? 1.336 -6.318 -9.081 1.00 97.38 87 ILE A N 1
ATOM 655 C CA . ILE A 1 87 ? 0.066 -6.840 -8.551 1.00 97.38 87 ILE A CA 1
ATOM 656 C C . ILE A 1 87 ? 0.309 -7.793 -7.382 1.00 97.38 87 ILE A C 1
ATOM 658 O O . ILE A 1 87 ? -0.375 -7.698 -6.363 1.00 97.38 87 ILE A O 1
ATOM 662 N N . ALA A 1 88 ? 1.270 -8.711 -7.522 1.00 96.00 88 ALA A N 1
ATOM 663 C CA . ALA A 1 88 ? 1.592 -9.685 -6.487 1.00 96.00 88 ALA A CA 1
ATOM 664 C C . ALA A 1 88 ? 2.040 -9.010 -5.181 1.00 96.00 88 ALA A C 1
ATOM 666 O O . ALA A 1 88 ? 1.649 -9.445 -4.098 1.00 96.00 88 ALA A O 1
ATOM 667 N N . GLU A 1 89 ? 2.828 -7.940 -5.272 1.00 95.19 89 GLU A N 1
ATOM 668 C CA . GLU A 1 89 ? 3.320 -7.202 -4.107 1.00 95.19 89 GLU A CA 1
ATOM 669 C C . GLU A 1 89 ? 2.219 -6.361 -3.454 1.00 95.19 89 GLU A C 1
ATOM 671 O O . GLU A 1 89 ? 2.020 -6.434 -2.239 1.00 95.19 89 GLU A O 1
ATOM 676 N N . THR A 1 90 ? 1.443 -5.621 -4.248 1.00 97.44 90 THR A N 1
ATOM 677 C CA . THR A 1 90 ? 0.348 -4.785 -3.733 1.00 97.44 90 THR A CA 1
ATOM 678 C C . THR A 1 90 ? -0.763 -5.633 -3.128 1.00 97.44 90 THR A C 1
ATOM 680 O O . THR A 1 90 ? -1.272 -5.320 -2.052 1.00 97.44 90 THR A O 1
ATOM 683 N N . GLN A 1 91 ? -1.118 -6.749 -3.772 1.00 97.94 91 GLN A N 1
ATOM 684 C CA . GLN A 1 91 ? -2.107 -7.689 -3.251 1.00 97.94 91 GLN A CA 1
ATOM 685 C C . GLN A 1 91 ? -1.640 -8.317 -1.942 1.00 97.94 91 GLN A C 1
ATOM 687 O O . GLN A 1 91 ? -2.437 -8.429 -1.017 1.00 97.94 91 GLN A O 1
ATOM 692 N N . TYR A 1 92 ? -0.371 -8.719 -1.852 1.00 96.44 92 TYR A N 1
ATOM 693 C CA . TYR A 1 92 ? 0.156 -9.328 -0.637 1.00 96.44 92 TYR A CA 1
ATOM 694 C C . TYR A 1 92 ? 0.099 -8.368 0.557 1.00 96.44 92 TYR A C 1
ATOM 696 O O . TYR A 1 92 ? -0.347 -8.762 1.632 1.00 96.44 92 TYR A O 1
ATOM 704 N N . LEU A 1 93 ? 0.494 -7.106 0.363 1.00 96.94 93 LEU A N 1
ATOM 705 C CA . LEU A 1 93 ? 0.458 -6.096 1.425 1.00 96.94 93 LEU A CA 1
ATOM 706 C C . LEU A 1 93 ? -0.972 -5.738 1.842 1.00 96.94 93 LEU A C 1
ATOM 708 O O . LEU A 1 93 ? -1.260 -5.709 3.036 1.00 96.94 93 LEU A O 1
ATOM 712 N N . LEU A 1 94 ? -1.876 -5.513 0.880 1.00 98.25 94 LEU A N 1
ATOM 713 C CA . LEU A 1 94 ? -3.283 -5.241 1.187 1.00 98.25 94 LEU A CA 1
ATOM 714 C C . LEU A 1 94 ? -3.918 -6.414 1.935 1.00 98.25 94 LEU A C 1
ATOM 716 O O . LEU A 1 94 ? -4.581 -6.212 2.950 1.00 98.25 94 LEU A O 1
ATOM 720 N N . ARG A 1 95 ? -3.692 -7.640 1.450 1.00 97.88 95 ARG A N 1
ATOM 721 C CA . ARG A 1 95 ? -4.266 -8.835 2.058 1.00 97.88 95 ARG A CA 1
ATOM 722 C C . ARG A 1 95 ? -3.792 -9.009 3.493 1.00 97.88 95 ARG A C 1
ATOM 724 O O . ARG A 1 95 ? -4.606 -9.288 4.360 1.00 97.88 95 ARG A O 1
ATOM 731 N N . ALA A 1 96 ? -2.508 -8.798 3.753 1.00 95.88 96 ALA A N 1
ATOM 732 C CA . ALA A 1 96 ? -1.993 -8.934 5.103 1.00 95.88 96 ALA A CA 1
ATOM 733 C C . ALA A 1 96 ? -2.531 -7.858 6.062 1.00 95.88 96 ALA A C 1
ATOM 735 O O . ALA A 1 96 ? -2.782 -8.160 7.223 1.00 95.88 96 ALA A O 1
ATOM 736 N N . ALA A 1 97 ? -2.768 -6.632 5.582 1.00 96.88 97 ALA A N 1
ATOM 737 C CA . ALA A 1 97 ? -3.441 -5.603 6.375 1.00 96.88 97 ALA A CA 1
ATOM 738 C C . ALA A 1 97 ? -4.891 -5.993 6.712 1.00 96.88 97 ALA A C 1
ATOM 740 O O . ALA A 1 97 ? -5.336 -5.784 7.837 1.00 96.88 97 ALA A O 1
ATOM 741 N N . GLN A 1 98 ? -5.612 -6.581 5.751 1.00 96.62 98 GLN A N 1
ATOM 742 C CA . GLN A 1 98 ? -6.973 -7.092 5.949 1.00 96.62 98 GLN A CA 1
ATOM 743 C C . GLN A 1 98 ? -6.997 -8.267 6.931 1.00 96.62 98 GLN A C 1
ATOM 745 O O . GLN A 1 98 ? -7.779 -8.250 7.872 1.00 96.62 98 GLN A O 1
ATOM 750 N N . ASP A 1 99 ? -6.096 -9.240 6.770 1.00 96.00 99 ASP A N 1
ATOM 751 C CA . ASP A 1 99 ? -5.989 -10.371 7.692 1.00 96.00 99 ASP A CA 1
ATOM 752 C C . ASP A 1 99 ? -5.629 -9.890 9.113 1.00 96.00 99 ASP A C 1
ATOM 754 O O . ASP A 1 99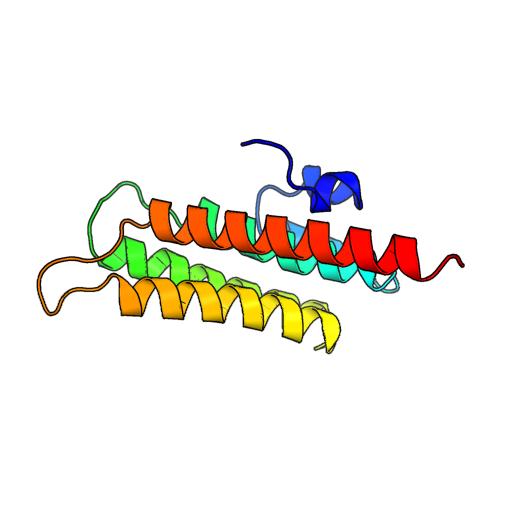 ? -6.185 -10.395 10.086 1.00 96.00 99 ASP A O 1
ATOM 758 N N . PHE A 1 100 ? -4.740 -8.895 9.253 1.00 95.00 100 PHE A N 1
ATOM 759 C CA . PHE A 1 100 ? -4.416 -8.291 10.551 1.00 95.00 100 PHE A CA 1
ATOM 760 C C . PHE A 1 100 ? -5.632 -7.599 11.171 1.00 95.00 100 PHE A C 1
ATOM 762 O O . PHE A 1 100 ? -5.906 -7.796 12.355 1.00 95.00 100 PHE A O 1
ATOM 769 N N . LEU A 1 101 ? -6.365 -6.809 10.383 1.00 93.44 101 LEU A N 1
ATOM 770 C CA . LEU A 1 101 ? -7.591 -6.158 10.828 1.00 93.44 101 LEU A CA 1
ATOM 771 C C . LEU A 1 101 ? -8.601 -7.192 11.340 1.00 93.44 101 LEU A C 1
ATOM 773 O O . LEU A 1 101 ? -9.064 -7.075 12.472 1.00 93.44 101 LEU A O 1
ATOM 777 N N . ASP A 1 102 ? -8.884 -8.223 10.548 1.00 92.75 102 ASP A N 1
ATOM 778 C CA . ASP A 1 102 ? -9.859 -9.264 10.880 1.00 92.75 102 ASP A CA 1
ATOM 779 C C . ASP A 1 102 ? -9.459 -10.044 12.142 1.00 92.75 102 ASP A C 1
ATOM 781 O O . ASP A 1 102 ? -10.292 -10.292 13.011 1.00 92.75 102 ASP A O 1
ATOM 785 N N . GLN A 1 103 ? -8.178 -10.401 12.282 1.00 92.75 103 GLN A N 1
ATOM 786 C CA . GLN A 1 103 ? -7.671 -11.162 13.433 1.00 92.75 103 GLN A CA 1
ATOM 787 C C . GLN A 1 103 ? -7.683 -10.369 14.743 1.00 92.75 103 GLN A C 1
ATOM 789 O O . GLN A 1 103 ? -7.790 -10.969 15.812 1.00 92.75 103 GLN A O 1
ATOM 794 N N . ASN A 1 104 ? -7.548 -9.043 14.669 1.00 90.00 104 ASN A N 1
ATOM 795 C CA . ASN A 1 104 ? -7.482 -8.163 15.838 1.00 90.00 104 ASN A CA 1
ATOM 796 C C . ASN A 1 104 ? -8.796 -7.412 16.094 1.00 90.00 104 ASN A C 1
ATOM 798 O O . ASN A 1 104 ? -8.866 -6.603 17.016 1.00 90.00 104 ASN A O 1
ATOM 802 N N . THR A 1 105 ? -9.839 -7.676 15.304 1.00 89.06 105 THR A N 1
ATOM 803 C CA . THR A 1 105 ? -11.180 -7.146 15.556 1.00 89.06 105 THR A CA 1
ATOM 804 C C . THR A 1 105 ? -11.945 -8.119 16.449 1.00 89.06 105 THR A C 1
ATOM 806 O O . THR A 1 105 ? -12.316 -9.215 16.028 1.00 89.06 105 THR A O 1
ATOM 809 N N . ILE A 1 106 ? -12.214 -7.720 17.693 1.00 81.75 106 ILE A N 1
ATOM 810 C CA . ILE A 1 106 ? -13.084 -8.473 18.603 1.00 81.75 106 ILE A CA 1
ATOM 811 C C . ILE A 1 106 ? -14.512 -7.977 18.397 1.00 81.75 106 ILE A C 1
ATOM 813 O O . ILE A 1 106 ? -14.780 -6.774 18.448 1.00 81.75 106 ILE A O 1
ATOM 817 N N . ALA A 1 107 ? -15.431 -8.918 18.162 1.00 65.44 107 ALA A N 1
ATOM 818 C CA . ALA A 1 107 ? -16.812 -8.630 17.799 1.00 65.44 107 ALA A CA 1
ATOM 819 C C . ALA A 1 107 ? -17.427 -7.506 18.660 1.00 65.44 107 ALA A C 1
ATOM 821 O O . ALA A 1 107 ? -17.496 -7.597 19.886 1.00 65.44 107 ALA A O 1
ATOM 822 N N . CYS A 1 108 ? -17.884 -6.464 17.958 1.00 57.84 108 CYS A N 1
ATOM 823 C CA . CYS A 1 108 ? -18.632 -5.293 18.426 1.00 57.84 108 CYS A CA 1
ATOM 824 C C . CYS A 1 108 ? -17.873 -4.192 19.190 1.00 57.84 108 CYS A C 1
ATOM 826 O O . CYS A 1 108 ? -18.386 -3.073 19.189 1.00 57.84 108 CYS A O 1
ATOM 828 N N . ASN A 1 109 ? -16.697 -4.433 19.790 1.00 64.56 109 ASN A N 1
ATOM 829 C CA . ASN A 1 109 ? -16.170 -3.485 20.790 1.00 64.56 109 ASN A CA 1
ATOM 830 C C . ASN A 1 109 ? -14.696 -3.076 20.636 1.00 64.56 109 ASN A C 1
ATOM 832 O O . ASN A 1 109 ? -14.336 -2.006 21.122 1.00 64.56 109 ASN A O 1
ATOM 836 N N . GLU A 1 110 ? -13.840 -3.876 19.990 1.00 81.81 110 GLU A N 1
ATOM 837 C CA . GLU A 1 110 ? -12.401 -3.580 19.928 1.00 81.81 110 GLU A CA 1
ATOM 838 C C . GLU A 1 110 ? -11.872 -3.765 18.508 1.00 81.81 110 GLU A C 1
ATOM 840 O O . GLU A 1 110 ? -12.008 -4.831 17.910 1.00 81.81 110 GLU A O 1
ATOM 845 N N . TRP A 1 111 ? -11.292 -2.693 17.976 1.00 89.19 111 TRP A N 1
ATOM 846 C CA . TRP A 1 111 ? -10.640 -2.646 16.672 1.00 89.19 111 TRP A CA 1
ATOM 847 C C . TRP A 1 111 ? -9.155 -2.347 16.882 1.00 89.19 111 TRP A C 1
ATOM 849 O O . TRP A 1 111 ? -8.821 -1.603 17.814 1.00 89.19 111 TRP A O 1
ATOM 859 N N . PRO A 1 112 ? -8.259 -2.864 16.025 1.00 90.62 112 PRO A N 1
ATOM 860 C CA . PRO A 1 112 ? -6.865 -2.461 16.071 1.00 90.62 112 PRO A CA 1
ATOM 861 C C . PRO A 1 112 ? -6.746 -0.968 15.781 1.00 90.62 112 PRO A C 1
ATOM 863 O O . PRO A 1 112 ? -7.504 -0.393 14.993 1.00 90.62 112 PRO A O 1
ATOM 866 N N . ARG A 1 113 ? -5.757 -0.328 16.397 1.00 91.31 113 ARG A N 1
ATOM 867 C CA . ARG A 1 113 ? -5.472 1.080 16.146 1.00 91.31 113 ARG A CA 1
ATOM 868 C C . ARG A 1 113 ? -5.006 1.252 14.697 1.00 91.31 113 ARG A C 1
ATOM 870 O O . ARG A 1 113 ? -4.249 0.418 14.194 1.00 91.31 113 ARG A O 1
ATOM 877 N N . PRO A 1 114 ? -5.331 2.381 14.045 1.00 93.38 114 PRO A N 1
ATOM 878 C CA . PRO A 1 114 ? -4.877 2.668 12.679 1.00 93.38 114 PRO A CA 1
ATOM 879 C C . PRO A 1 114 ? -3.352 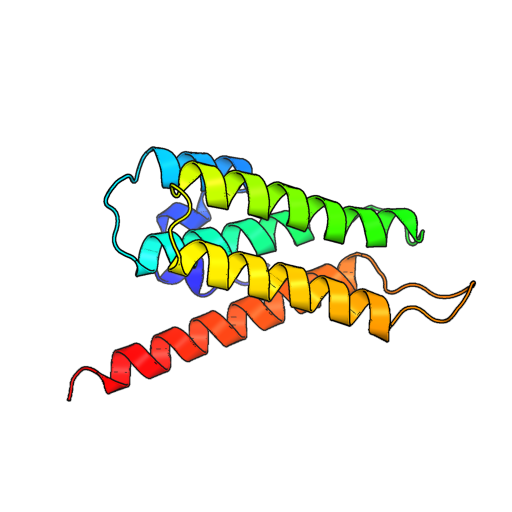2.552 12.530 1.00 93.38 114 PRO A C 1
ATOM 881 O O . PRO A 1 114 ? -2.832 2.026 11.545 1.00 93.38 114 PRO A O 1
ATOM 884 N N . GLN A 1 115 ? -2.631 2.995 13.563 1.00 93.81 115 GLN A N 1
ATOM 885 C CA . GLN A 1 115 ? -1.178 2.919 13.639 1.00 93.81 115 GLN A CA 1
ATOM 886 C C . GLN A 1 115 ? -0.654 1.473 13.630 1.00 93.81 115 GLN A C 1
ATOM 888 O O . GLN A 1 115 ? 0.359 1.216 12.987 1.00 93.81 115 GLN A O 1
ATOM 893 N N . GLU A 1 116 ? -1.342 0.532 14.284 1.00 93.88 116 GLU A N 1
ATOM 894 C CA . GLU A 1 116 ? -0.934 -0.880 14.349 1.00 93.88 116 GLU A CA 1
ATOM 895 C C . GLU A 1 116 ? -1.042 -1.548 12.975 1.00 93.88 116 GLU A C 1
ATOM 897 O O . GLU A 1 116 ? -0.136 -2.266 12.557 1.00 93.88 116 GLU A O 1
ATOM 902 N N . ILE A 1 117 ? -2.097 -1.226 12.220 1.00 95.06 117 ILE A N 1
ATOM 903 C CA . ILE A 1 117 ? -2.266 -1.689 10.836 1.00 95.06 117 ILE A CA 1
ATOM 904 C C . ILE A 1 117 ? -1.130 -1.141 9.960 1.00 95.06 117 ILE A C 1
ATOM 906 O O . ILE A 1 117 ? -0.517 -1.880 9.187 1.00 95.06 117 ILE A O 1
ATOM 910 N N . ALA A 1 118 ? -0.811 0.151 10.090 1.00 95.38 118 ALA A N 1
ATOM 911 C CA . ALA A 1 118 ? 0.265 0.769 9.321 1.00 95.38 118 ALA A CA 1
ATOM 912 C C . ALA A 1 118 ? 1.657 0.225 9.687 1.00 95.38 118 ALA A C 1
ATOM 914 O O . ALA A 1 118 ? 2.505 0.060 8.806 1.00 95.38 118 ALA A O 1
ATOM 915 N N . ASP A 1 119 ? 1.885 -0.082 10.966 1.00 94.88 119 ASP A N 1
ATOM 916 C CA . ASP A 1 119 ? 3.101 -0.740 11.440 1.00 94.88 119 ASP A CA 1
ATOM 917 C C . ASP A 1 119 ? 3.239 -2.147 10.854 1.00 94.88 119 ASP A C 1
ATOM 919 O O . ASP A 1 119 ? 4.322 -2.501 10.380 1.00 94.88 119 ASP A O 1
ATOM 923 N N . GLU A 1 120 ? 2.155 -2.925 10.801 1.00 95.50 120 GLU A N 1
ATOM 924 C CA . GLU A 1 120 ? 2.196 -4.266 10.215 1.00 95.50 120 GLU A CA 1
ATOM 925 C C . GLU A 1 120 ? 2.498 -4.227 8.711 1.00 95.50 120 GLU A C 1
ATOM 927 O O . GLU A 1 120 ? 3.368 -4.963 8.234 1.00 95.50 120 GLU A O 1
ATOM 932 N N . VAL A 1 121 ? 1.878 -3.310 7.961 1.00 96.19 121 VAL A N 1
ATOM 933 C CA . VAL A 1 121 ? 2.182 -3.107 6.532 1.00 96.19 121 VAL A CA 1
ATOM 934 C C . VAL A 1 121 ? 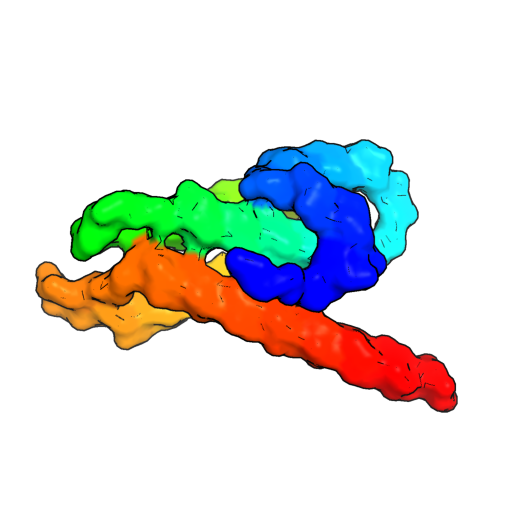3.661 -2.780 6.324 1.00 96.19 121 VAL A C 1
ATOM 936 O O . VAL A 1 121 ? 4.315 -3.377 5.463 1.00 96.19 121 VAL A O 1
ATOM 939 N N . GLU A 1 122 ? 4.221 -1.871 7.126 1.00 95.12 122 GLU A N 1
ATOM 940 C CA . GLU A 1 122 ? 5.640 -1.524 7.045 1.00 95.12 122 GLU A CA 1
ATOM 941 C C . GLU A 1 122 ? 6.546 -2.720 7.378 1.00 95.12 122 GLU A C 1
ATOM 943 O O . GLU A 1 122 ? 7.517 -2.986 6.660 1.00 95.12 122 GLU A O 1
ATOM 948 N N . ASN A 1 123 ? 6.227 -3.467 8.436 1.00 93.25 123 ASN A N 1
ATOM 949 C CA . ASN A 1 123 ? 6.981 -4.648 8.852 1.00 93.25 123 ASN A CA 1
ATOM 950 C C . ASN A 1 123 ? 7.007 -5.715 7.754 1.00 93.25 123 ASN A C 1
ATOM 952 O O . ASN A 1 123 ? 8.055 -6.300 7.459 1.00 93.25 123 ASN A O 1
ATOM 956 N N . ILE A 1 124 ? 5.867 -5.960 7.113 1.00 92.56 124 ILE A N 1
ATOM 957 C CA . ILE A 1 124 ? 5.754 -6.909 6.008 1.00 92.56 124 ILE A CA 1
ATOM 958 C C . ILE A 1 124 ? 6.547 -6.432 4.793 1.00 92.56 124 ILE A C 1
ATOM 960 O O . ILE A 1 124 ? 7.313 -7.220 4.229 1.00 92.56 124 ILE A O 1
ATOM 964 N N . ALA A 1 125 ? 6.431 -5.155 4.424 1.00 92.38 125 ALA A N 1
ATOM 965 C CA . ALA A 1 125 ? 7.189 -4.587 3.314 1.00 92.38 125 ALA A CA 1
ATOM 966 C C . ALA A 1 125 ? 8.705 -4.719 3.551 1.00 92.38 125 ALA A C 1
ATOM 968 O O . ALA A 1 125 ? 9.443 -5.137 2.661 1.00 92.38 125 ALA A O 1
ATOM 969 N N . ARG A 1 126 ? 9.185 -4.456 4.775 1.00 90.00 126 ARG A N 1
ATOM 970 C CA . ARG A 1 126 ? 10.601 -4.645 5.144 1.00 90.00 126 ARG A CA 1
ATOM 971 C C . ARG A 1 126 ? 11.050 -6.104 5.018 1.00 90.00 126 ARG A C 1
ATOM 973 O O . ARG A 1 126 ? 12.120 -6.355 4.464 1.00 90.00 126 ARG A O 1
ATOM 980 N N . ARG A 1 127 ? 10.247 -7.064 5.496 1.00 87.44 127 ARG A N 1
ATOM 981 C CA . ARG A 1 127 ? 10.548 -8.506 5.378 1.00 87.44 127 ARG A CA 1
ATOM 982 C C . ARG A 1 127 ? 10.629 -8.952 3.918 1.00 87.44 127 ARG A C 1
ATOM 984 O O . ARG A 1 127 ? 11.561 -9.665 3.550 1.00 87.44 127 ARG A O 1
ATOM 991 N N . ARG A 1 128 ? 9.693 -8.495 3.082 1.00 83.31 128 ARG A N 1
ATOM 992 C CA . ARG A 1 128 ? 9.679 -8.749 1.634 1.00 83.31 128 ARG A CA 1
ATOM 993 C C . ARG A 1 128 ? 10.922 -8.189 0.946 1.00 83.31 128 ARG A C 1
ATOM 995 O O . ARG A 1 128 ? 11.582 -8.918 0.210 1.00 83.31 128 ARG A O 1
ATOM 1002 N N . ALA A 1 129 ? 11.290 -6.943 1.240 1.00 77.19 129 ALA A N 1
ATOM 1003 C CA . ALA A 1 129 ? 12.487 -6.319 0.680 1.00 77.19 129 ALA A CA 1
ATOM 1004 C C . ALA A 1 129 ? 13.763 -7.104 1.020 1.00 77.19 129 ALA A C 1
ATOM 1006 O O . ALA A 1 129 ? 14.583 -7.377 0.146 1.00 77.19 129 ALA A O 1
ATOM 1007 N N . ALA A 1 130 ? 13.909 -7.514 2.285 1.00 70.12 130 ALA A N 1
ATOM 1008 C CA . ALA A 1 130 ? 15.044 -8.315 2.737 1.00 70.12 130 ALA A CA 1
ATOM 1009 C C . ALA A 1 130 ? 15.082 -9.704 2.073 1.00 70.12 130 ALA A C 1
ATOM 1011 O O . ALA A 1 130 ? 16.147 -10.157 1.655 1.00 70.12 130 ALA A O 1
ATOM 1012 N N . GLY A 1 131 ? 13.926 -10.361 1.924 1.00 67.06 131 GLY A N 1
ATOM 1013 C CA . GLY A 1 131 ? 13.813 -11.635 1.211 1.00 67.06 131 GLY A CA 1
ATOM 1014 C C . GLY A 1 131 ? 14.216 -11.522 -0.261 1.00 67.06 131 GLY A C 1
ATOM 1015 O O . GLY A 1 131 ? 14.985 -12.346 -0.756 1.00 67.06 131 GLY A O 1
ATOM 1016 N N . ASN A 1 132 ? 13.784 -10.457 -0.940 1.00 62.88 132 ASN A N 1
ATOM 1017 C CA . ASN A 1 132 ? 14.143 -10.200 -2.336 1.00 62.88 132 ASN A CA 1
ATOM 1018 C C . ASN A 1 132 ? 15.656 -9.965 -2.507 1.00 62.88 132 ASN A C 1
ATOM 1020 O O . ASN A 1 132 ? 16.246 -10.473 -3.462 1.00 62.88 132 ASN A O 1
ATOM 1024 N N . LEU A 1 133 ? 16.302 -9.284 -1.552 1.00 60.94 133 LEU A N 1
ATOM 1025 C CA . LEU A 1 133 ? 17.758 -9.081 -1.530 1.00 60.94 133 LEU A CA 1
ATOM 1026 C C . LEU A 1 133 ? 18.549 -10.374 -1.275 1.00 60.94 133 LEU A C 1
ATOM 1028 O O . LEU A 1 133 ? 19.610 -10.598 -1.867 1.00 60.94 133 LEU A O 1
ATOM 1032 N N . ALA A 1 134 ? 18.039 -11.258 -0.417 1.00 58.25 134 ALA A N 1
ATOM 1033 C CA . ALA A 1 134 ? 18.669 -12.552 -0.169 1.00 58.25 134 ALA A CA 1
ATOM 1034 C C . ALA A 1 134 ? 18.620 -13.450 -1.420 1.00 58.25 134 ALA A C 1
ATOM 1036 O O . ALA A 1 134 ? 19.615 -14.087 -1.772 1.00 58.25 134 ALA A O 1
ATOM 1037 N N . VAL A 1 135 ? 17.494 -13.449 -2.143 1.00 57.47 135 VAL A N 1
ATOM 1038 C CA . VAL A 1 135 ? 17.317 -14.242 -3.370 1.00 57.47 135 VAL A CA 1
ATOM 1039 C C . VAL A 1 135 ? 18.166 -13.711 -4.529 1.00 57.47 135 VAL A C 1
ATOM 1041 O O . VAL A 1 135 ? 18.737 -14.512 -5.270 1.00 57.47 135 VAL A O 1
ATOM 1044 N N . SER A 1 136 ? 18.316 -12.390 -4.688 1.00 55.56 136 SER A N 1
ATOM 1045 C CA . SER A 1 136 ? 19.197 -11.826 -5.724 1.00 55.56 136 SER A CA 1
ATOM 1046 C C . SER A 1 136 ? 20.667 -12.182 -5.496 1.00 55.56 136 SER A C 1
ATOM 1048 O O . SER A 1 136 ? 21.386 -12.441 -6.455 1.00 55.56 136 SER A O 1
ATOM 1050 N N . THR A 1 137 ? 21.099 -12.270 -4.236 1.00 52.62 137 THR A N 1
ATOM 1051 C CA . THR A 1 137 ? 22.477 -12.645 -3.874 1.00 52.62 137 THR A CA 1
ATOM 1052 C C . THR A 1 137 ? 22.766 -14.126 -4.160 1.00 52.62 137 THR A C 1
ATOM 1054 O O . THR A 1 137 ? 23.889 -14.488 -4.506 1.00 52.62 137 THR A O 1
ATOM 1057 N N . LEU A 1 138 ? 21.749 -14.990 -4.073 1.00 47.84 138 LEU A N 1
ATOM 1058 C CA . LEU A 1 138 ? 21.868 -16.421 -4.372 1.00 47.84 138 LEU A CA 1
ATOM 1059 C C . LEU A 1 138 ? 21.913 -16.735 -5.876 1.00 47.84 138 LEU A C 1
ATOM 1061 O O . LEU A 1 138 ? 22.444 -17.775 -6.248 1.00 47.84 138 LEU A O 1
ATOM 1065 N N . LYS A 1 139 ? 21.402 -15.851 -6.743 1.00 44.12 139 LYS A N 1
ATOM 1066 C CA . LYS A 1 139 ? 21.416 -16.033 -8.209 1.00 44.12 139 LYS A CA 1
ATOM 1067 C C . LYS A 1 139 ? 22.735 -15.634 -8.893 1.00 44.12 139 LYS A C 1
ATOM 1069 O O . LYS A 1 139 ? 22.831 -15.758 -10.108 1.00 44.12 139 LYS A O 1
ATOM 1074 N N . ILE A 1 140 ? 23.736 -15.159 -8.144 1.00 46.28 140 ILE A N 1
ATOM 1075 C CA . ILE A 1 140 ? 25.063 -14.753 -8.660 1.00 46.28 140 ILE A CA 1
ATOM 1076 C C . ILE A 1 140 ? 26.112 -15.860 -8.394 1.00 46.28 140 ILE A C 1
ATOM 1078 O O . ILE A 1 140 ? 27.280 -15.586 -8.142 1.00 46.28 140 ILE A O 1
ATOM 1082 N N . ARG A 1 141 ? 25.714 -17.136 -8.402 1.00 38.56 141 ARG A N 1
ATOM 1083 C CA . ARG A 1 141 ? 26.640 -18.273 -8.289 1.00 38.56 141 ARG A CA 1
ATOM 1084 C C . ARG A 1 141 ? 26.392 -19.292 -9.382 1.00 38.56 141 ARG A C 1
ATOM 1086 O O . ARG A 1 141 ? 25.204 -19.604 -9.609 1.00 38.56 141 ARG A O 1
#

Solvent-accessible surface area (backbone atoms only — not comparable to full-atom values): 7513 Å² total; per-residue (Å²): 130,81,84,53,69,44,35,72,78,35,59,73,55,66,76,44,84,43,32,65,49,37,36,50,51,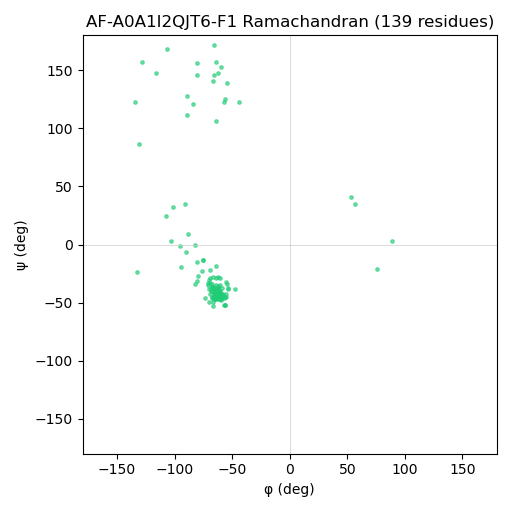47,54,75,44,68,87,60,55,72,67,53,52,40,30,42,38,48,49,21,43,38,36,22,19,54,76,30,43,52,97,63,85,51,63,66,29,28,49,39,18,55,54,33,26,54,50,44,38,53,52,43,29,56,56,54,71,59,37,64,69,38,45,55,51,33,50,51,48,45,48,51,39,49,53,51,46,60,74,48,42,46,90,96,80,43,62,55,49,26,61,56,46,28,49,50,37,41,54,50,44,49,52,51,49,52,51,54,53,55,54,58,63,63,71,77,114